Protein AF-A0A1D2QMH0-F1 (afdb_monomer)

Structure (mmCIF, N/CA/C/O backbone):
data_AF-A0A1D2QMH0-F1
#
_entry.id   AF-A0A1D2QMH0-F1
#
loop_
_atom_site.group_PDB
_atom_site.id
_atom_site.type_symbol
_atom_site.label_atom_id
_atom_site.label_alt_id
_atom_site.label_comp_id
_atom_site.label_asym_id
_atom_site.label_entity_id
_atom_site.label_seq_id
_atom_site.pdbx_PDB_ins_code
_atom_site.Cartn_x
_atom_site.Cartn_y
_atom_site.Cartn_z
_atom_site.occupancy
_atom_site.B_iso_or_equiv
_atom_site.auth_seq_id
_atom_site.auth_comp_id
_atom_site.auth_asym_id
_atom_site.auth_atom_id
_atom_site.pdbx_PDB_model_num
ATOM 1 N N . MET A 1 1 ? -3.656 17.330 -4.216 1.00 38.97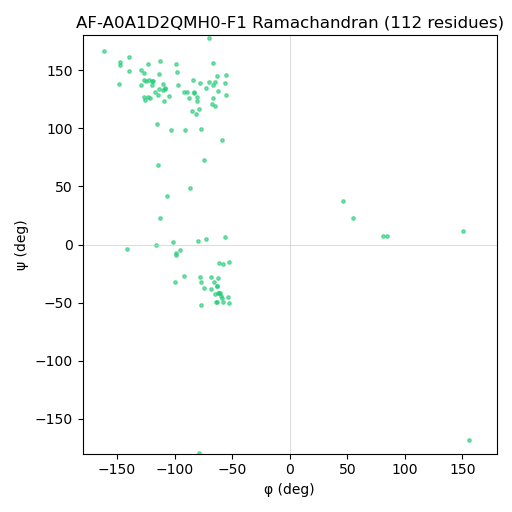 1 MET A N 1
ATOM 2 C CA . MET A 1 1 ? -4.393 16.120 -4.644 1.00 38.97 1 MET A CA 1
ATOM 3 C C . MET A 1 1 ? -3.348 15.057 -4.968 1.00 38.97 1 MET A C 1
ATOM 5 O O . MET A 1 1 ? -2.559 15.290 -5.871 1.00 38.97 1 MET A O 1
ATOM 9 N N . ILE A 1 2 ? -3.227 13.988 -4.173 1.00 46.59 2 ILE A N 1
ATOM 10 C CA . ILE A 1 2 ? -2.249 12.916 -4.440 1.00 46.59 2 ILE A CA 1
ATOM 11 C C . ILE A 1 2 ? -2.958 11.872 -5.308 1.00 46.59 2 ILE A C 1
ATOM 13 O O . ILE A 1 2 ? -3.739 11.069 -4.813 1.00 46.59 2 ILE A O 1
ATOM 17 N N . ASP A 1 3 ? -2.723 11.944 -6.618 1.00 52.75 3 ASP A N 1
ATOM 18 C CA . ASP A 1 3 ? -3.363 11.128 -7.660 1.00 52.75 3 ASP A CA 1
ATOM 19 C C . ASP A 1 3 ? -2.635 9.789 -7.879 1.00 52.75 3 ASP A C 1
ATOM 21 O O . ASP A 1 3 ? -2.264 9.400 -8.985 1.00 52.75 3 ASP A O 1
ATOM 25 N N . ALA A 1 4 ? -2.350 9.076 -6.789 1.00 61.03 4 ALA A N 1
ATOM 26 C CA . ALA A 1 4 ? -1.953 7.683 -6.905 1.00 61.03 4 ALA A CA 1
ATOM 27 C C . ALA A 1 4 ? -3.248 6.869 -6.962 1.00 61.03 4 ALA A C 1
ATOM 29 O O . ALA A 1 4 ? -3.996 6.871 -5.991 1.00 61.03 4 ALA A O 1
ATOM 30 N N . GLY A 1 5 ? -3.550 6.184 -8.070 1.00 68.50 5 GLY A N 1
ATOM 31 C CA . GLY A 1 5 ? -4.868 5.559 -8.302 1.00 68.50 5 GLY A CA 1
ATOM 32 C C . GLY A 1 5 ? -5.403 4.621 -7.196 1.00 68.50 5 GLY A C 1
ATOM 33 O O . GLY A 1 5 ? -6.596 4.332 -7.167 1.00 68.50 5 GLY A O 1
ATOM 34 N N . PHE A 1 6 ? -4.565 4.167 -6.254 1.00 78.44 6 PHE A N 1
ATOM 35 C CA . PHE A 1 6 ? -5.012 3.461 -5.047 1.00 78.44 6 PHE A CA 1
ATOM 36 C C . PHE A 1 6 ? -5.593 4.384 -3.957 1.00 78.44 6 PHE A C 1
ATOM 38 O O . PHE A 1 6 ? -6.503 3.953 -3.256 1.00 78.44 6 PHE A O 1
ATOM 45 N N . ASP A 1 7 ? -5.122 5.628 -3.813 1.00 87.38 7 ASP A N 1
ATOM 46 C CA . ASP A 1 7 ? -5.546 6.565 -2.759 1.00 87.38 7 ASP A CA 1
ATOM 47 C C . ASP A 1 7 ? -7.028 6.908 -2.891 1.00 87.38 7 ASP A C 1
ATOM 49 O O . ASP A 1 7 ? -7.807 6.738 -1.951 1.00 87.38 7 ASP A O 1
ATOM 53 N N . HIS A 1 8 ? -7.439 7.285 -4.103 1.00 86.75 8 HIS A N 1
ATOM 54 C CA . HIS A 1 8 ? -8.838 7.553 -4.407 1.00 86.75 8 HIS A CA 1
ATOM 55 C C . HIS A 1 8 ? -9.720 6.323 -4.143 1.00 86.75 8 HIS A C 1
ATOM 57 O O . HIS A 1 8 ? -10.750 6.430 -3.478 1.00 86.75 8 HIS A O 1
ATOM 63 N N . TYR A 1 9 ? -9.293 5.139 -4.602 1.00 88.50 9 TYR A N 1
ATOM 64 C CA . TYR A 1 9 ? -10.048 3.900 -4.404 1.00 88.50 9 TYR A CA 1
ATOM 65 C C . TYR A 1 9 ? -10.222 3.554 -2.917 1.00 88.50 9 TYR A C 1
ATOM 67 O O . TYR A 1 9 ? -11.313 3.154 -2.505 1.00 88.50 9 TYR A O 1
ATOM 75 N N . ILE A 1 10 ? -9.174 3.731 -2.107 1.00 92.31 10 ILE A N 1
ATOM 76 C CA . ILE A 1 10 ? -9.201 3.470 -0.662 1.00 92.31 10 ILE A CA 1
ATOM 77 C C . ILE A 1 10 ? -10.172 4.407 0.043 1.00 92.31 10 ILE A C 1
ATOM 79 O O . ILE A 1 10 ? -11.026 3.931 0.791 1.00 92.31 10 ILE A O 1
ATOM 83 N N . ARG A 1 11 ? -10.080 5.715 -0.217 1.00 92.50 11 ARG A N 1
ATOM 84 C CA . ARG A 1 11 ? -10.976 6.710 0.390 1.00 92.50 11 ARG A CA 1
ATOM 85 C C . ARG A 1 11 ? -12.431 6.476 -0.016 1.00 92.50 11 ARG A C 1
ATOM 87 O O . ARG A 1 11 ? -13.312 6.477 0.837 1.00 92.50 11 ARG A O 1
ATOM 94 N N . ALA A 1 12 ? -12.681 6.163 -1.289 1.00 93.38 12 ALA A N 1
ATOM 95 C CA . ALA A 1 12 ? -14.022 5.852 -1.784 1.00 93.38 12 ALA A CA 1
ATOM 96 C C . ALA A 1 12 ? -14.641 4.604 -1.122 1.00 93.38 12 ALA A C 1
ATOM 98 O O . ALA A 1 12 ? -15.858 4.523 -0.975 1.00 93.38 12 ALA A O 1
ATOM 99 N N . HIS A 1 13 ? -13.821 3.642 -0.686 1.00 95.44 13 HIS A N 1
ATOM 100 C CA . HIS A 1 13 ? -14.276 2.393 -0.062 1.00 95.44 13 HIS A CA 1
ATOM 101 C C . HIS A 1 13 ? -13.896 2.281 1.420 1.00 95.44 13 HIS A C 1
ATOM 103 O O . HIS A 1 13 ? -13.847 1.176 1.976 1.00 95.44 13 HIS A O 1
ATOM 109 N N . TRP A 1 14 ? -13.652 3.418 2.076 1.00 95.56 14 TRP A N 1
ATOM 110 C CA . TRP A 1 14 ? -13.092 3.480 3.423 1.00 95.56 14 TRP A CA 1
ATOM 111 C C . TRP A 1 14 ? -13.869 2.630 4.432 1.00 95.56 14 TRP A C 1
ATOM 113 O O . TRP A 1 14 ? -13.292 1.783 5.109 1.00 95.56 14 TRP A O 1
ATOM 123 N N . GLN A 1 15 ? -15.196 2.782 4.484 1.00 96.81 15 GLN A N 1
ATOM 124 C CA . GLN A 1 15 ? -16.048 2.059 5.437 1.00 96.81 15 GLN A CA 1
ATOM 125 C C . GLN A 1 15 ? -15.967 0.534 5.268 1.00 96.81 15 GLN A C 1
ATOM 127 O O . GLN A 1 15 ? -15.875 -0.202 6.251 1.00 96.81 15 GLN A O 1
ATOM 132 N N . ALA A 1 16 ? -15.954 0.044 4.025 1.00 97.25 16 ALA A N 1
ATOM 133 C CA . ALA A 1 16 ? -15.842 -1.384 3.740 1.00 97.25 16 ALA A CA 1
ATOM 134 C C . ALA A 1 16 ? -14.488 -1.944 4.204 1.00 97.25 16 ALA A C 1
ATOM 136 O O . ALA A 1 16 ? -14.434 -3.016 4.812 1.00 97.25 16 ALA A O 1
ATOM 137 N N . LEU A 1 17 ? -13.408 -1.199 3.960 1.00 96.81 17 LEU A N 1
ATOM 138 C CA . LEU A 1 17 ? -12.063 -1.566 4.394 1.00 96.81 17 LEU A CA 1
ATOM 139 C C . LEU A 1 17 ? -11.918 -1.508 5.923 1.00 96.81 17 LEU A C 1
ATOM 141 O O . LEU A 1 17 ? -11.304 -2.397 6.516 1.00 96.81 17 LEU A O 1
ATOM 145 N N . MET A 1 18 ? -12.534 -0.517 6.575 1.00 96.06 18 MET A N 1
ATOM 146 C CA . MET A 1 18 ? -12.572 -0.394 8.036 1.00 96.06 18 MET A CA 1
ATOM 147 C C . MET A 1 18 ? -13.308 -1.556 8.702 1.00 96.06 18 MET A C 1
ATOM 149 O O . MET A 1 18 ? -12.843 -2.043 9.735 1.00 96.06 18 MET A O 1
ATOM 153 N N . ALA A 1 19 ? -14.369 -2.059 8.063 1.00 96.75 19 ALA A N 1
ATOM 154 C CA . ALA A 1 19 ? -15.090 -3.271 8.456 1.00 96.75 19 ALA A CA 1
ATOM 155 C C . ALA A 1 19 ? -14.318 -4.579 8.169 1.00 96.75 19 ALA A C 1
ATOM 157 O O . ALA A 1 19 ? -14.859 -5.669 8.340 1.00 96.75 19 ALA A O 1
ATOM 158 N N . GLY A 1 20 ? -13.066 -4.496 7.703 1.00 95.75 20 GLY A N 1
ATOM 159 C CA . GLY A 1 20 ? -12.206 -5.654 7.454 1.00 95.75 20 GLY A CA 1
ATOM 160 C C . GLY A 1 20 ? -12.458 -6.366 6.124 1.00 95.75 20 GLY A C 1
ATOM 161 O O . GLY A 1 20 ? -11.854 -7.414 5.881 1.00 95.75 20 GLY A O 1
ATOM 162 N N . LYS A 1 21 ? -13.303 -5.822 5.234 1.00 97.19 21 LYS A N 1
ATOM 163 C CA . LYS A 1 21 ? -13.531 -6.429 3.915 1.00 97.19 21 LYS A CA 1
ATOM 164 C C . LYS A 1 21 ? -12.257 -6.355 3.071 1.00 97.19 21 LYS A C 1
ATOM 166 O O . LYS A 1 21 ? -11.583 -5.328 3.022 1.00 97.19 21 LYS A O 1
ATOM 171 N N . GLN A 1 22 ? -11.949 -7.446 2.370 1.00 97.06 22 GLN A N 1
ATOM 172 C CA . GLN A 1 22 ? -10.940 -7.445 1.313 1.00 97.06 22 GLN A CA 1
ATOM 173 C C . GLN A 1 22 ? -11.608 -7.040 -0.000 1.00 97.06 22 GLN A C 1
ATOM 175 O O . GLN A 1 22 ? -12.577 -7.672 -0.419 1.00 97.06 22 GLN A O 1
ATOM 180 N N . LEU A 1 23 ? -11.067 -6.022 -0.661 1.00 96.12 23 LEU A N 1
ATOM 181 C CA . LEU A 1 23 ? -11.577 -5.515 -1.933 1.00 96.12 23 LEU A CA 1
ATOM 182 C C . LEU A 1 23 ? -10.582 -5.790 -3.058 1.00 96.12 23 LEU A C 1
ATOM 184 O O . LEU A 1 23 ? -9.391 -5.979 -2.802 1.00 96.12 23 LEU A O 1
ATOM 188 N N . LYS A 1 24 ? -11.071 -5.809 -4.299 1.00 94.75 24 LYS A N 1
ATOM 189 C CA . LYS A 1 24 ? -10.253 -5.976 -5.505 1.00 94.75 24 LYS A CA 1
ATOM 190 C C . LYS A 1 24 ? -10.448 -4.792 -6.439 1.00 94.75 24 LYS A C 1
ATOM 192 O O . LYS A 1 24 ? -11.567 -4.312 -6.591 1.00 94.75 24 LYS A O 1
ATOM 197 N N . TYR A 1 25 ? -9.372 -4.362 -7.084 1.00 91.12 25 TYR A N 1
ATOM 198 C CA . TYR A 1 25 ? -9.397 -3.256 -8.035 1.00 91.12 25 TYR A CA 1
ATOM 199 C C . TYR A 1 25 ? -8.377 -3.466 -9.150 1.00 91.12 25 TYR A C 1
ATOM 201 O O . TYR A 1 25 ? -7.384 -4.175 -8.986 1.00 91.12 25 TYR A O 1
ATOM 209 N N . ALA A 1 26 ? -8.643 -2.868 -10.305 1.00 88.38 26 ALA A N 1
ATOM 210 C CA . ALA A 1 26 ? -7.712 -2.849 -11.420 1.00 88.38 26 ALA A CA 1
ATOM 211 C C . ALA A 1 26 ? -6.696 -1.718 -11.215 1.00 88.38 26 ALA A C 1
ATOM 213 O O . ALA A 1 26 ? -7.080 -0.590 -10.916 1.00 88.38 26 ALA A O 1
ATOM 214 N N . PHE A 1 27 ? -5.407 -2.014 -11.374 1.00 84.25 27 PHE A N 1
ATOM 215 C CA . PHE A 1 27 ? -4.338 -1.027 -11.256 1.00 84.25 27 PHE A CA 1
ATOM 216 C C . PHE A 1 27 ? -3.451 -1.046 -12.497 1.00 84.25 27 PHE A C 1
ATOM 218 O O . PHE A 1 27 ? -2.955 -2.104 -12.898 1.00 84.25 27 PHE A O 1
ATOM 225 N N . ALA A 1 28 ? -3.262 0.124 -13.104 1.00 79.81 28 ALA A N 1
ATOM 226 C CA . ALA A 1 28 ? -2.369 0.299 -14.238 1.00 79.81 28 ALA A CA 1
ATOM 227 C C . ALA A 1 28 ? -0.923 0.416 -13.745 1.00 79.81 28 ALA A C 1
ATOM 229 O O . ALA A 1 28 ? -0.592 1.294 -12.950 1.00 79.81 28 ALA A O 1
ATOM 230 N N . VAL A 1 29 ? -0.049 -0.457 -14.238 1.00 73.06 29 VAL A N 1
ATOM 231 C CA . VAL A 1 29 ? 1.389 -0.387 -13.971 1.00 73.06 29 VAL A CA 1
ATOM 232 C C . VAL A 1 29 ? 2.065 0.186 -15.203 1.00 73.06 29 VAL A C 1
ATOM 234 O O . VAL A 1 29 ? 2.318 -0.528 -16.175 1.00 73.06 29 VAL A O 1
ATOM 237 N N . ALA A 1 30 ? 2.338 1.492 -15.150 1.00 69.00 30 ALA A N 1
ATOM 238 C CA . ALA A 1 30 ? 2.870 2.263 -16.272 1.00 69.00 30 ALA A CA 1
ATOM 239 C C . ALA A 1 30 ? 4.150 1.642 -16.852 1.00 69.00 30 ALA A C 1
ATOM 241 O O . ALA A 1 30 ? 4.238 1.433 -18.058 1.00 69.00 30 ALA A O 1
ATOM 242 N N . SER A 1 31 ? 5.085 1.224 -15.991 1.00 65.62 31 SER A N 1
ATOM 243 C CA . SER A 1 31 ? 6.351 0.592 -16.396 1.00 65.62 31 SER A CA 1
ATOM 244 C C . SER A 1 31 ? 6.188 -0.725 -17.162 1.00 65.62 31 SER A C 1
ATOM 246 O O . SER A 1 31 ? 7.137 -1.197 -17.780 1.00 65.62 31 SER A O 1
ATOM 248 N N . ARG A 1 32 ? 5.000 -1.342 -17.124 1.00 67.62 32 ARG A N 1
ATOM 249 C CA . ARG A 1 32 ? 4.706 -2.621 -17.785 1.00 67.62 32 ARG A CA 1
ATOM 250 C C . ARG A 1 32 ? 3.649 -2.505 -18.880 1.00 67.62 32 ARG A C 1
ATOM 252 O O . ARG A 1 32 ? 3.318 -3.539 -19.456 1.00 67.62 32 ARG A O 1
ATOM 259 N N . LEU A 1 33 ? 3.106 -1.306 -19.132 1.00 72.62 33 LEU A N 1
ATOM 260 C CA . LEU A 1 33 ? 1.996 -1.055 -20.068 1.00 72.62 33 LEU A CA 1
ATOM 261 C C . LEU A 1 33 ? 0.840 -2.063 -19.903 1.00 72.62 33 LEU A C 1
ATOM 263 O O . LEU A 1 33 ? 0.254 -2.537 -20.875 1.00 72.62 33 LEU A O 1
ATOM 267 N N . LYS A 1 34 ? 0.548 -2.450 -18.655 1.00 79.19 34 LYS A N 1
ATOM 268 C CA . LYS A 1 34 ? -0.436 -3.488 -18.323 1.00 79.19 34 LYS A CA 1
ATOM 269 C C . LYS A 1 34 ? -1.258 -3.103 -17.105 1.00 79.19 34 LYS A C 1
ATOM 271 O O . LYS A 1 34 ? -0.759 -2.476 -16.171 1.00 79.19 34 LYS A O 1
ATOM 276 N N . THR A 1 35 ? -2.496 -3.575 -17.098 1.00 83.88 35 THR A N 1
ATOM 277 C CA . THR A 1 35 ? -3.384 -3.523 -15.937 1.00 83.88 35 THR A CA 1
ATOM 278 C C . THR A 1 35 ? -3.333 -4.855 -15.202 1.00 83.88 35 THR A C 1
ATOM 280 O O . THR A 1 35 ? -3.341 -5.915 -15.829 1.00 83.88 35 THR A O 1
ATOM 283 N N . MET A 1 36 ? -3.285 -4.814 -13.874 1.00 85.62 36 MET A N 1
ATOM 284 C CA . MET A 1 36 ? -3.327 -6.002 -13.024 1.00 85.62 36 MET A CA 1
ATOM 285 C C . MET A 1 36 ? -4.423 -5.893 -11.971 1.00 85.62 36 MET A C 1
ATOM 287 O O . MET A 1 36 ? -4.724 -4.807 -11.477 1.00 85.62 36 MET A O 1
ATOM 291 N N . THR A 1 37 ? -5.014 -7.032 -11.612 1.00 91.75 37 THR A N 1
ATOM 292 C CA . THR A 1 37 ? -5.958 -7.104 -10.496 1.00 91.75 37 THR A CA 1
ATOM 293 C C . THR A 1 37 ? -5.192 -7.124 -9.182 1.00 91.75 37 THR A C 1
ATOM 295 O O . THR A 1 37 ? -4.446 -8.061 -8.877 1.00 91.75 37 THR A O 1
ATOM 298 N N . MET A 1 38 ? -5.412 -6.081 -8.399 1.00 92.00 38 MET A N 1
ATOM 299 C CA . MET A 1 38 ? -4.901 -5.914 -7.052 1.00 92.00 38 MET A CA 1
ATOM 300 C C . MET A 1 38 ? -5.982 -6.285 -6.045 1.00 92.00 38 MET A C 1
ATOM 302 O O . MET A 1 38 ? -7.179 -6.198 -6.327 1.00 92.00 38 MET A O 1
ATOM 306 N N . ARG A 1 39 ? -5.553 -6.664 -4.847 1.00 94.81 39 ARG A N 1
ATOM 307 C CA . ARG A 1 39 ? -6.410 -6.814 -3.676 1.00 94.81 39 ARG A CA 1
ATOM 308 C C . ARG A 1 39 ? -5.875 -5.966 -2.541 1.00 94.81 39 ARG A C 1
ATOM 310 O O . ARG A 1 39 ? -4.668 -5.946 -2.303 1.00 94.81 39 ARG A O 1
ATOM 317 N N . ILE A 1 40 ? -6.779 -5.341 -1.806 1.00 96.00 40 ILE A N 1
ATOM 318 C CA . ILE A 1 40 ? -6.466 -4.528 -0.638 1.00 96.00 40 ILE A CA 1
ATOM 319 C C . ILE A 1 40 ? -7.272 -4.993 0.566 1.00 96.00 40 ILE A C 1
ATOM 321 O O . ILE A 1 40 ? -8.434 -5.384 0.447 1.00 96.00 40 ILE A O 1
ATOM 325 N N . LYS A 1 41 ? -6.634 -4.977 1.734 1.00 96.56 41 LYS A N 1
ATOM 326 C CA . LYS A 1 41 ? -7.283 -5.241 3.017 1.00 96.56 41 LYS A CA 1
ATOM 327 C C . LYS A 1 41 ? -6.631 -4.437 4.132 1.00 96.56 41 LYS A C 1
ATOM 329 O O . LYS A 1 41 ? -5.451 -4.090 4.038 1.00 96.56 41 LYS A O 1
ATOM 334 N N . ARG A 1 42 ? -7.387 -4.211 5.205 1.00 95.88 42 ARG A N 1
ATOM 335 C CA . ARG A 1 42 ? -6.854 -3.698 6.470 1.00 95.88 42 ARG A CA 1
ATOM 336 C C . ARG A 1 42 ? -5.865 -4.698 7.072 1.00 95.88 42 ARG A C 1
ATOM 338 O O . ARG A 1 42 ? -6.033 -5.915 6.936 1.00 95.88 42 ARG A O 1
ATOM 345 N N . GLN A 1 43 ? -4.828 -4.180 7.713 1.00 94.12 43 GLN A N 1
ATOM 346 C CA . GLN A 1 43 ? -3.852 -4.961 8.466 1.00 94.12 43 GLN A CA 1
ATOM 347 C C . GLN A 1 43 ? -3.466 -4.240 9.764 1.00 94.12 43 GLN A C 1
ATOM 349 O O . GLN A 1 43 ? -3.679 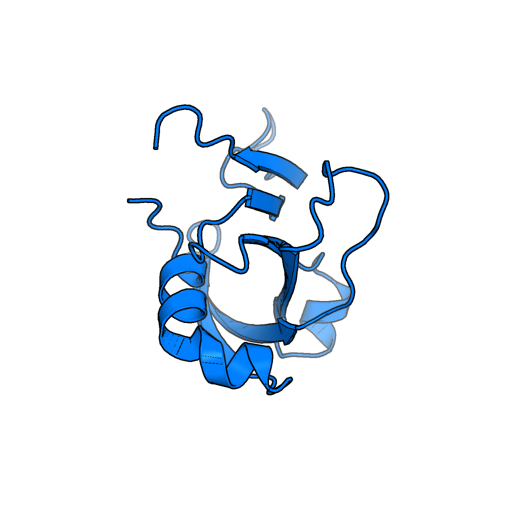-3.029 9.864 1.00 94.12 43 GLN A O 1
ATOM 354 N N . PRO A 1 44 ? -2.895 -4.951 10.751 1.00 91.69 44 PRO A N 1
ATOM 355 C CA . PRO A 1 44 ? -2.267 -4.306 11.897 1.00 91.69 44 PRO A CA 1
ATOM 356 C C . PRO A 1 44 ? -1.179 -3.324 11.447 1.00 91.69 44 PRO A C 1
ATOM 358 O O . PRO A 1 44 ? -0.413 -3.621 10.528 1.00 91.69 44 PRO A O 1
ATOM 361 N N . CYS A 1 45 ? -1.113 -2.161 12.091 1.00 89.00 45 CYS A N 1
ATOM 362 C CA . CYS A 1 45 ? -0.017 -1.224 11.884 1.00 89.00 45 CYS A CA 1
ATOM 363 C C . CYS A 1 45 ? 1.262 -1.758 12.536 1.00 89.00 45 CYS A C 1
ATOM 365 O O . CYS A 1 45 ? 1.233 -2.230 13.670 1.00 89.00 45 CYS A O 1
ATOM 367 N N . GLN A 1 46 ? 2.386 -1.690 11.823 1.00 79.31 46 GLN A N 1
ATOM 368 C CA . GLN A 1 46 ? 3.693 -2.060 12.370 1.00 79.31 46 GLN A CA 1
ATOM 369 C C . GLN A 1 46 ? 4.234 -0.889 13.204 1.00 79.31 46 GLN A C 1
ATOM 371 O O . GLN A 1 46 ? 4.263 0.245 12.723 1.00 79.31 46 GLN A O 1
ATOM 376 N N . SER A 1 47 ? 4.619 -1.147 14.461 1.00 60.09 47 SER A N 1
ATOM 377 C CA . SER A 1 47 ? 4.749 -0.101 15.488 1.00 60.09 47 SER A CA 1
ATOM 378 C C . SER A 1 47 ? 6.029 0.745 15.451 1.00 60.09 47 SER A C 1
ATOM 380 O O . SER A 1 47 ? 6.248 1.559 16.341 1.00 60.09 47 SER A O 1
ATOM 382 N N . THR A 1 48 ? 6.916 0.553 14.477 1.00 54.50 48 THR A N 1
ATOM 383 C CA . THR A 1 48 ? 8.322 0.964 14.631 1.00 54.50 48 THR A CA 1
ATOM 384 C C . THR A 1 48 ? 8.706 2.297 13.996 1.00 54.50 48 THR A C 1
ATOM 386 O O . THR A 1 48 ? 9.842 2.720 14.177 1.00 54.50 48 THR A O 1
ATOM 389 N N . LEU A 1 49 ? 7.836 2.951 13.218 1.00 51.84 49 LEU A N 1
ATOM 390 C CA . LEU A 1 49 ? 8.300 4.009 12.302 1.00 51.84 49 LEU A CA 1
ATOM 391 C C . LEU A 1 49 ? 7.398 5.236 12.156 1.00 51.84 49 LEU A C 1
ATOM 393 O O . LEU A 1 49 ? 7.791 6.180 11.477 1.00 51.84 49 LEU A O 1
ATOM 397 N N . LEU A 1 50 ? 6.226 5.258 12.778 1.00 53.97 50 LEU A N 1
ATOM 398 C CA . LEU A 1 50 ? 5.343 6.421 12.780 1.00 53.97 50 LEU A CA 1
ATOM 399 C C . LEU A 1 50 ? 5.156 6.841 14.232 1.00 53.97 50 LEU A C 1
ATOM 401 O O . LEU A 1 50 ? 5.046 5.970 15.095 1.00 53.97 50 LEU A O 1
ATOM 405 N N . SER A 1 51 ? 5.123 8.146 14.501 1.00 52.50 51 SER A N 1
ATOM 406 C CA . SER A 1 51 ? 4.509 8.660 15.723 1.00 52.50 51 SER A CA 1
ATOM 407 C C . SER A 1 51 ? 3.062 8.182 15.689 1.00 52.50 51 SER A C 1
ATOM 409 O O . SER A 1 51 ? 2.215 8.782 15.031 1.00 52.50 51 SER A O 1
ATOM 411 N N . LEU A 1 52 ? 2.823 6.999 16.254 1.00 53.03 52 LEU A N 1
ATOM 412 C CA . LEU A 1 52 ? 1.520 6.361 16.337 1.00 53.03 52 LEU A CA 1
ATOM 413 C C . LEU A 1 52 ? 0.745 7.114 17.400 1.00 53.03 52 LEU A C 1
ATOM 415 O O . LEU A 1 52 ? 0.522 6.644 18.507 1.00 53.03 52 LEU A O 1
ATOM 419 N N . ASN A 1 53 ? 0.343 8.321 17.038 1.00 54.00 53 ASN A N 1
ATOM 420 C CA . ASN A 1 53 ? -0.875 8.886 17.554 1.00 54.00 53 ASN A CA 1
ATOM 421 C C . ASN A 1 53 ? -1.939 7.829 17.194 1.00 54.00 53 ASN A C 1
ATOM 423 O O . ASN A 1 53 ? -1.964 7.373 16.044 1.00 54.00 53 ASN A O 1
ATOM 427 N N . ASP A 1 54 ? -2.754 7.398 18.160 1.00 57.34 54 ASP A N 1
ATOM 428 C CA . ASP A 1 54 ? -3.679 6.242 18.099 1.00 57.34 54 ASP A CA 1
ATOM 429 C C . ASP A 1 54 ? -4.711 6.256 16.944 1.00 57.34 54 ASP A C 1
ATOM 431 O O . ASP A 1 54 ? -5.575 5.390 16.824 1.00 57.34 54 ASP A O 1
ATOM 435 N N . GLU A 1 55 ? -4.613 7.213 16.030 1.00 80.25 55 GLU A N 1
ATOM 436 C CA . GLU A 1 55 ? -5.491 7.430 14.893 1.00 80.25 55 GLU A CA 1
ATOM 437 C C . GLU A 1 55 ? -4.834 7.034 13.561 1.00 80.25 55 GLU A C 1
ATOM 439 O O . GLU A 1 55 ? -4.986 7.737 12.564 1.00 80.25 55 GLU A O 1
ATOM 444 N N . THR A 1 56 ? -4.109 5.912 13.503 1.00 89.38 56 THR A N 1
ATOM 445 C CA . THR A 1 56 ? -3.558 5.387 12.237 1.00 89.38 56 THR A CA 1
ATOM 446 C C . THR A 1 56 ? -4.290 4.126 11.775 1.00 89.38 56 THR A C 1
ATOM 448 O O . THR A 1 56 ? -4.496 3.182 12.538 1.00 89.38 56 THR A O 1
ATOM 451 N N . VAL A 1 57 ? -4.637 4.071 10.487 1.00 93.44 57 VAL A N 1
ATOM 452 C CA . VAL A 1 57 ? -5.181 2.880 9.823 1.00 93.44 57 VAL A CA 1
ATOM 453 C C . VAL A 1 57 ? -4.200 2.380 8.780 1.00 93.44 57 VAL A C 1
ATOM 455 O O . VAL A 1 57 ? -3.774 3.137 7.912 1.00 93.44 57 VAL A O 1
ATOM 458 N N . CYS A 1 58 ? -3.882 1.088 8.831 1.00 94.56 58 CYS A N 1
ATOM 459 C CA . CYS A 1 58 ? -2.950 0.476 7.896 1.00 94.56 58 CYS A CA 1
ATOM 460 C C . CYS A 1 58 ? -3.643 -0.480 6.926 1.00 94.56 58 CYS A C 1
ATOM 462 O O . CYS A 1 58 ? -4.481 -1.309 7.301 1.00 94.56 58 CYS A O 1
ATOM 464 N N . PHE A 1 59 ? -3.234 -0.398 5.665 1.00 95.62 59 PHE A N 1
ATOM 465 C CA . PHE A 1 59 ? -3.677 -1.269 4.588 1.00 95.62 59 PHE A CA 1
ATOM 466 C C . PHE A 1 59 ? -2.489 -1.959 3.931 1.00 95.62 59 PHE A C 1
ATOM 468 O O . PHE A 1 59 ? -1.360 -1.465 3.939 1.00 95.62 59 PHE A O 1
ATOM 475 N N . LYS A 1 60 ? -2.772 -3.114 3.332 1.00 95.00 60 LYS A N 1
ATOM 476 C CA . LYS A 1 60 ? -1.855 -3.803 2.430 1.00 95.00 60 LYS A CA 1
ATOM 477 C C . LYS A 1 60 ? -2.523 -4.009 1.092 1.00 95.00 60 LYS A C 1
ATOM 479 O O . LYS A 1 60 ? -3.593 -4.623 1.054 1.00 95.00 60 LYS A O 1
ATOM 484 N N . THR A 1 61 ? -1.868 -3.581 0.021 1.00 93.56 61 THR A N 1
ATOM 485 C CA . THR A 1 61 ? -2.283 -3.892 -1.346 1.00 93.56 61 THR A CA 1
ATOM 486 C C . THR A 1 61 ? -1.219 -4.685 -2.091 1.00 93.56 61 THR A C 1
ATOM 488 O O . THR A 1 61 ? -0.021 -4.512 -1.888 1.00 93.56 61 THR A O 1
ATOM 491 N N . GLN A 1 62 ? -1.657 -5.649 -2.891 1.00 93.00 62 GLN A N 1
ATOM 492 C CA . GLN A 1 62 ? -0.792 -6.613 -3.573 1.00 93.00 62 GLN A CA 1
ATOM 493 C C . GLN A 1 62 ? -1.550 -7.265 -4.737 1.00 93.00 62 GLN A C 1
ATOM 495 O O . GLN A 1 62 ? -2.783 -7.194 -4.762 1.00 93.00 62 GLN A O 1
ATOM 500 N N . PRO A 1 63 ? -0.865 -7.968 -5.652 1.00 92.62 63 PRO A N 1
ATOM 501 C CA . PRO A 1 63 ? -1.535 -8.760 -6.677 1.00 92.62 63 PRO A CA 1
ATOM 502 C C . PRO A 1 63 ? -2.526 -9.778 -6.088 1.00 92.62 63 PRO A C 1
ATOM 504 O O . PRO A 1 63 ? -2.304 -10.351 -5.014 1.00 92.62 63 PRO A O 1
ATOM 507 N N . ASP A 1 64 ? -3.625 -10.034 -6.794 1.00 93.81 64 ASP A N 1
ATOM 508 C CA . ASP A 1 64 ? -4.613 -11.036 -6.373 1.00 93.81 64 ASP A CA 1
ATOM 509 C C . ASP A 1 64 ? -4.114 -12.480 -6.603 1.00 93.81 64 ASP A C 1
ATOM 511 O O . ASP A 1 64 ? -4.301 -13.360 -5.760 1.00 93.81 64 ASP A O 1
ATOM 515 N N . GLY A 1 65 ? -3.396 -12.715 -7.708 1.00 92.31 65 GLY A N 1
ATOM 516 C CA . GLY A 1 65 ? -2.894 -14.037 -8.104 1.00 92.31 65 GLY A CA 1
ATOM 517 C C . GLY A 1 65 ? -1.767 -14.576 -7.212 1.00 92.31 65 GLY A C 1
ATOM 518 O O . GLY A 1 65 ? -0.866 -13.842 -6.820 1.00 92.31 65 GLY A O 1
ATOM 519 N N . LEU A 1 66 ? -1.780 -15.877 -6.887 1.00 90.62 66 LEU A N 1
ATOM 520 C CA . LEU A 1 66 ? -0.784 -16.512 -6.001 1.00 90.62 66 LEU A CA 1
ATOM 521 C C . LEU A 1 66 ? 0.661 -16.376 -6.494 1.00 90.62 66 LEU A C 1
ATOM 523 O O . LEU A 1 66 ? 1.509 -15.936 -5.728 1.00 90.62 66 LEU A O 1
ATOM 527 N N . LEU A 1 67 ? 0.923 -16.692 -7.762 1.00 90.88 67 LEU A N 1
ATOM 528 C CA . LEU A 1 67 ? 2.273 -16.622 -8.331 1.00 90.88 67 LEU A CA 1
ATOM 529 C C . LEU A 1 67 ? 2.847 -15.201 -8.258 1.00 90.88 67 LEU A C 1
ATOM 531 O O . LEU A 1 67 ? 3.973 -15.003 -7.818 1.00 90.88 67 LEU A O 1
ATOM 535 N N . LEU A 1 68 ? 2.042 -14.194 -8.604 1.00 85.19 68 LEU A N 1
ATOM 536 C CA . LEU A 1 68 ? 2.460 -12.792 -8.540 1.00 85.19 68 LEU A CA 1
ATOM 537 C C . LEU A 1 68 ? 2.726 -12.325 -7.103 1.00 85.19 68 LEU A C 1
ATOM 539 O O . LEU A 1 68 ? 3.614 -11.508 -6.892 1.00 85.19 68 LEU A O 1
ATOM 543 N N . ARG A 1 69 ? 1.998 -12.857 -6.113 1.00 88.38 69 ARG A N 1
ATOM 544 C CA . ARG A 1 69 ? 2.222 -12.553 -4.688 1.00 88.38 69 ARG A CA 1
ATOM 545 C C . ARG A 1 69 ? 3.535 -13.102 -4.143 1.00 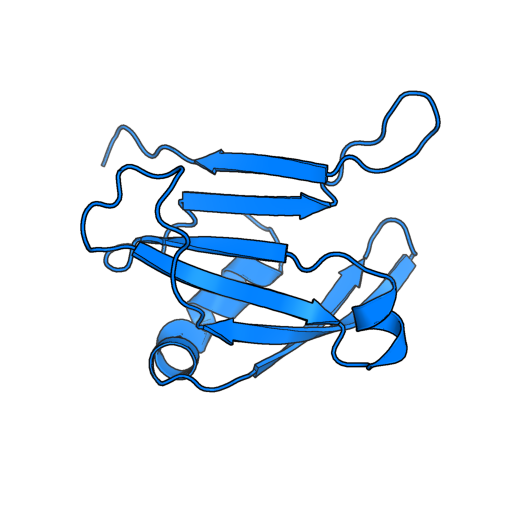88.38 69 ARG A C 1
ATOM 547 O O . ARG A 1 69 ? 4.049 -12.543 -3.186 1.00 88.38 69 ARG A O 1
ATOM 554 N N . LEU A 1 70 ? 4.042 -14.195 -4.712 1.00 87.06 70 LEU A N 1
ATOM 555 C CA . LEU A 1 70 ? 5.346 -14.747 -4.339 1.00 87.06 70 LEU A CA 1
ATOM 556 C C . LEU A 1 70 ? 6.497 -13.951 -4.964 1.00 87.06 70 LEU A C 1
ATOM 558 O O . LEU A 1 70 ? 7.584 -13.908 -4.402 1.00 87.06 70 LEU A O 1
ATOM 562 N N . LEU A 1 71 ? 6.254 -13.327 -6.120 1.00 85.31 71 LEU A N 1
ATOM 563 C CA . LEU A 1 71 ? 7.272 -12.608 -6.886 1.00 85.31 71 LEU A CA 1
ATOM 564 C C . LEU A 1 71 ? 7.367 -11.118 -6.542 1.00 85.31 71 LEU A C 1
ATOM 566 O O . LEU A 1 71 ? 8.412 -10.514 -6.763 1.00 85.31 71 LEU A O 1
ATOM 570 N N . LEU A 1 72 ? 6.277 -10.506 -6.073 1.00 84.00 72 LEU A N 1
ATOM 571 C CA 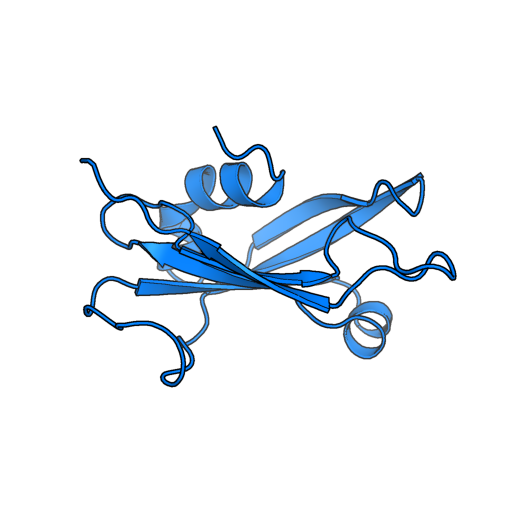. LEU A 1 72 ? 6.186 -9.061 -5.879 1.00 84.00 72 LEU A CA 1
ATOM 572 C C . LEU A 1 72 ? 5.987 -8.706 -4.408 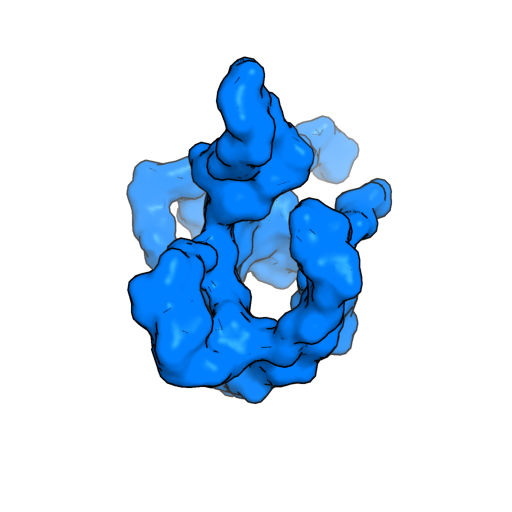1.00 84.00 72 LEU A C 1
ATOM 574 O O . LEU A 1 72 ? 5.073 -9.207 -3.750 1.00 84.00 72 LEU A O 1
ATOM 578 N N . THR A 1 73 ? 6.798 -7.766 -3.928 1.00 87.00 73 THR A N 1
ATOM 579 C CA . THR A 1 73 ? 6.634 -7.151 -2.611 1.00 87.00 73 THR A CA 1
ATOM 580 C C . THR A 1 73 ? 5.297 -6.402 -2.552 1.00 87.00 73 THR A C 1
ATOM 582 O O . THR A 1 73 ? 4.971 -5.656 -3.482 1.00 87.00 73 THR A O 1
ATOM 585 N N . PRO A 1 74 ? 4.488 -6.590 -1.495 1.00 91.25 74 PRO A N 1
ATOM 586 C CA . PRO A 1 74 ? 3.255 -5.835 -1.323 1.00 91.25 74 PRO A CA 1
ATOM 587 C C . PRO A 1 74 ? 3.546 -4.350 -1.080 1.00 91.25 74 PRO A C 1
ATOM 589 O O . PRO A 1 74 ? 4.597 -3.988 -0.560 1.00 91.25 74 PRO A O 1
ATOM 592 N N . ILE A 1 75 ? 2.570 -3.506 -1.397 1.00 91.88 75 ILE A N 1
ATOM 593 C CA . ILE A 1 75 ? 2.564 -2.105 -0.987 1.00 91.88 75 ILE A CA 1
ATOM 594 C C . ILE A 1 75 ? 1.876 -2.016 0.377 1.00 91.88 75 ILE A C 1
ATOM 596 O O . ILE A 1 75 ? 0.771 -2.542 0.569 1.00 91.88 75 ILE A O 1
ATOM 600 N N . GLU A 1 76 ? 2.512 -1.324 1.312 1.00 93.88 76 GLU A N 1
ATOM 601 C CA . GLU A 1 76 ? 1.955 -1.006 2.622 1.00 93.88 76 GLU A CA 1
ATOM 602 C C . GLU A 1 76 ? 1.613 0.479 2.690 1.00 93.88 76 GLU A C 1
ATOM 604 O O . GLU A 1 76 ? 2.391 1.335 2.265 1.00 93.88 76 GLU A O 1
ATOM 609 N N . LEU A 1 77 ? 0.427 0.777 3.214 1.00 93.38 77 LEU A N 1
ATOM 610 C CA . LEU A 1 77 ? -0.098 2.133 3.295 1.00 93.38 77 LEU A CA 1
ATOM 611 C C . LEU A 1 77 ? -0.559 2.414 4.719 1.00 93.38 77 LEU A C 1
ATOM 613 O O . LEU A 1 77 ? -1.241 1.576 5.313 1.00 93.38 77 LEU A O 1
ATOM 617 N N . SER A 1 78 ? -0.252 3.604 5.222 1.00 92.75 78 SER A N 1
ATOM 618 C CA . SER A 1 78 ? -0.790 4.114 6.485 1.00 92.75 78 SER A CA 1
ATOM 619 C C . SER A 1 78 ? -1.562 5.396 6.235 1.00 92.75 78 SER A C 1
ATOM 621 O O . SER A 1 78 ? -1.099 6.260 5.494 1.00 92.75 78 SER A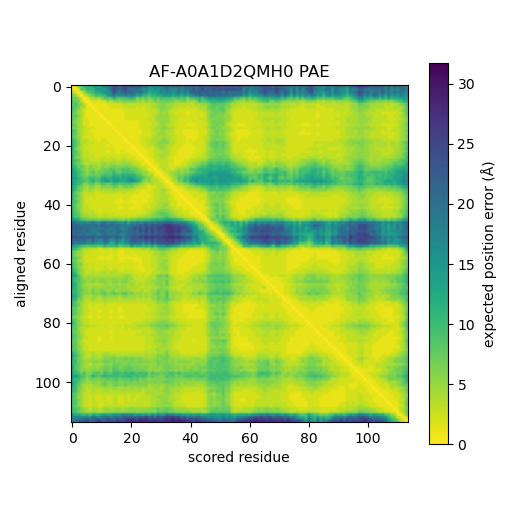 O 1
ATOM 623 N N . TYR A 1 79 ? -2.711 5.528 6.879 1.00 93.00 79 TYR A N 1
ATOM 624 C CA . TYR A 1 79 ? -3.627 6.650 6.741 1.00 93.00 79 TYR A CA 1
ATOM 625 C C . TYR A 1 79 ? -4.005 7.222 8.102 1.00 93.00 79 TYR A C 1
ATOM 627 O O . TYR A 1 79 ? -4.119 6.476 9.074 1.00 93.00 79 TYR A O 1
ATOM 635 N N . SER A 1 80 ? -4.286 8.521 8.144 1.00 91.19 80 SER A N 1
ATOM 636 C CA . SER A 1 80 ? -4.972 9.147 9.273 1.00 91.19 80 SER A CA 1
ATOM 637 C C . SER A 1 80 ? -6.401 8.615 9.350 1.00 91.19 80 SER A C 1
ATOM 639 O O . SER A 1 80 ? -7.147 8.678 8.372 1.00 91.19 80 SER A O 1
ATOM 641 N N . HIS A 1 81 ? -6.802 8.098 10.508 1.00 91.19 81 HIS A N 1
ATOM 642 C CA . HIS A 1 81 ? -8.168 7.638 10.746 1.00 91.19 81 HIS A CA 1
ATOM 643 C C . HIS A 1 81 ? -9.174 8.792 10.642 1.00 91.19 81 HIS A C 1
ATOM 645 O O . HIS A 1 81 ? -10.282 8.604 10.144 1.00 91.19 81 HIS A O 1
ATOM 651 N N . ARG A 1 82 ? -8.768 9.988 11.081 1.00 89.50 82 ARG A N 1
ATOM 652 C CA . ARG A 1 82 ? -9.608 11.187 11.142 1.00 89.50 82 ARG A CA 1
ATOM 653 C C . ARG A 1 82 ? -9.801 11.844 9.783 1.00 89.50 82 ARG A C 1
ATOM 655 O O . ARG A 1 82 ? -10.930 12.109 9.388 1.00 89.50 82 ARG A O 1
ATOM 662 N N . THR A 1 83 ? -8.706 12.113 9.077 1.00 90.94 83 THR A N 1
ATOM 663 C CA . THR A 1 83 ? -8.727 12.900 7.831 1.00 90.94 83 THR A CA 1
ATOM 664 C C . THR A 1 83 ? -8.698 12.032 6.576 1.00 90.94 83 THR A C 1
ATOM 666 O O . THR A 1 83 ? -8.864 12.542 5.469 1.00 90.94 83 THR A O 1
ATOM 669 N N . GLN A 1 84 ? -8.466 10.721 6.722 1.00 92.94 84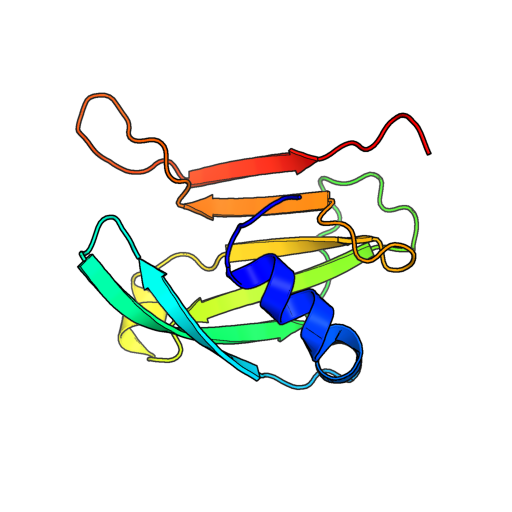 GLN A N 1
ATOM 670 C CA . GLN A 1 84 ? -8.248 9.786 5.612 1.00 92.94 84 GLN A CA 1
ATOM 671 C C . GLN A 1 84 ? -7.104 10.219 4.681 1.00 92.94 84 GLN A C 1
ATOM 673 O O . GLN A 1 84 ? -7.057 9.818 3.521 1.00 92.94 84 GLN A O 1
ATOM 678 N N . GLN A 1 85 ? -6.174 11.046 5.168 1.00 91.12 85 GLN A N 1
ATOM 679 C CA . GLN A 1 85 ? -4.967 11.425 4.437 1.00 91.12 85 GLN A CA 1
ATOM 680 C C . GLN A 1 85 ? -3.931 10.300 4.503 1.00 91.12 85 GLN A C 1
ATOM 682 O O . GLN A 1 85 ? -3.746 9.678 5.550 1.00 91.12 85 GLN A O 1
ATOM 687 N N . LEU A 1 86 ? -3.250 10.047 3.383 1.00 92.06 86 LEU A N 1
ATOM 688 C CA . LEU A 1 86 ? -2.131 9.111 3.306 1.00 92.06 86 LEU A CA 1
ATOM 689 C C . LEU A 1 86 ? -0.950 9.666 4.109 1.00 92.06 86 LEU A C 1
ATOM 691 O O . LEU A 1 86 ? -0.457 10.740 3.785 1.00 92.06 86 LEU A O 1
ATOM 695 N N . LEU A 1 87 ? -0.490 8.925 5.115 1.00 90.88 87 LEU A N 1
ATOM 696 C CA . LEU A 1 87 ? 0.638 9.277 5.987 1.00 90.88 87 LEU A CA 1
ATOM 697 C C . LEU A 1 87 ? 1.934 8.566 5.581 1.00 90.88 87 LEU A C 1
ATOM 699 O O . LEU A 1 87 ? 3.024 9.111 5.744 1.00 90.88 87 LEU A O 1
ATOM 703 N N . ARG A 1 88 ? 1.837 7.339 5.051 1.00 91.06 88 ARG A N 1
ATOM 704 C CA . ARG A 1 88 ? 3.003 6.555 4.622 1.00 91.06 88 ARG A CA 1
ATOM 705 C C . ARG A 1 88 ? 2.683 5.661 3.437 1.00 91.06 88 ARG A C 1
ATOM 707 O O . ARG A 1 88 ? 1.654 4.989 3.437 1.00 91.06 88 ARG A O 1
ATOM 714 N N . PHE A 1 89 ? 3.611 5.599 2.491 1.00 92.31 89 PHE A N 1
ATOM 715 C CA . PHE A 1 89 ? 3.648 4.637 1.395 1.00 92.31 89 PHE A CA 1
ATOM 716 C C . PHE A 1 89 ? 4.957 3.846 1.463 1.00 92.31 89 PHE A C 1
ATOM 718 O O . PHE A 1 89 ? 6.031 4.443 1.462 1.00 92.31 89 PHE A O 1
ATOM 725 N N . ARG A 1 90 ? 4.886 2.513 1.477 1.00 92.31 90 ARG A N 1
ATOM 726 C CA . ARG A 1 90 ? 6.052 1.627 1.368 1.00 92.31 90 ARG A CA 1
ATOM 727 C C . ARG A 1 90 ? 5.846 0.642 0.223 1.00 92.31 90 ARG A C 1
ATOM 729 O O . ARG A 1 90 ? 4.852 -0.082 0.218 1.00 92.31 90 ARG A O 1
ATOM 736 N N . GLY A 1 91 ? 6.777 0.596 -0.722 1.00 90.62 91 GLY A N 1
ATOM 737 C CA . GLY A 1 91 ? 6.740 -0.324 -1.858 1.00 90.62 91 GLY A CA 1
ATOM 738 C C . GLY A 1 91 ? 7.535 0.194 -3.055 1.00 90.62 91 GLY A C 1
ATOM 739 O O . GLY A 1 91 ? 8.270 1.172 -2.949 1.00 90.62 91 GLY A O 1
ATOM 740 N N . LEU A 1 92 ? 7.366 -0.441 -4.219 1.00 87.94 92 LEU A N 1
ATOM 741 C CA . LEU A 1 92 ? 8.032 -0.006 -5.452 1.00 87.94 92 LEU A CA 1
ATOM 742 C C . LEU A 1 92 ? 7.540 1.382 -5.888 1.00 87.94 92 LEU A C 1
ATOM 744 O O . LEU A 1 92 ? 6.357 1.569 -6.183 1.00 87.94 92 LEU A O 1
ATOM 748 N N . GLY A 1 93 ? 8.465 2.335 -5.940 1.00 85.44 93 GLY A N 1
ATOM 749 C CA . GLY A 1 93 ? 8.242 3.688 -6.429 1.00 85.44 93 GLY A CA 1
ATOM 750 C C . GLY A 1 93 ? 8.242 3.773 -7.955 1.00 85.44 93 GLY A C 1
ATOM 751 O O . GLY A 1 93 ? 8.411 2.788 -8.674 1.00 85.44 93 GLY A O 1
ATOM 752 N N . ASN A 1 94 ? 8.060 4.990 -8.459 1.00 78.44 94 ASN A N 1
ATOM 753 C CA . ASN A 1 94 ? 8.093 5.315 -9.887 1.00 78.44 94 ASN A CA 1
ATOM 754 C C . ASN A 1 94 ? 9.464 5.827 -10.369 1.00 78.44 94 ASN A C 1
ATOM 756 O O . ASN A 1 94 ? 9.634 6.048 -11.565 1.00 78.44 94 ASN A O 1
ATOM 760 N N . ILE A 1 95 ? 10.427 6.017 -9.463 1.00 84.25 95 ILE A N 1
ATOM 761 C CA . ILE A 1 95 ? 11.790 6.452 -9.786 1.00 84.25 95 ILE A CA 1
ATOM 762 C C . ILE A 1 95 ? 12.671 5.221 -10.002 1.00 84.25 95 ILE A C 1
ATOM 764 O O . ILE A 1 95 ? 12.668 4.296 -9.186 1.00 84.25 95 ILE A O 1
ATOM 768 N N . ALA A 1 96 ? 13.419 5.233 -11.105 1.00 86.75 96 ALA A N 1
ATOM 769 C CA . ALA A 1 96 ? 14.389 4.204 -11.444 1.00 86.75 96 ALA A CA 1
ATOM 770 C C . ALA A 1 96 ? 15.819 4.616 -11.058 1.00 86.75 96 ALA A C 1
ATOM 772 O O . ALA A 1 96 ? 16.168 5.797 -11.095 1.00 86.75 96 ALA A O 1
ATOM 773 N N . ASP A 1 97 ? 16.647 3.633 -10.711 1.00 88.19 97 ASP A N 1
ATOM 774 C CA . ASP A 1 97 ? 18.089 3.802 -10.568 1.00 88.19 97 ASP A CA 1
ATOM 775 C C . ASP A 1 97 ? 18.772 4.022 -11.932 1.00 88.19 97 ASP A C 1
ATOM 777 O O . ASP A 1 97 ? 18.155 3.966 -12.999 1.00 88.19 97 ASP A O 1
ATOM 781 N N . LYS A 1 98 ? 20.092 4.228 -11.906 1.00 91.62 98 LYS A N 1
ATOM 782 C CA . LYS A 1 98 ? 20.919 4.403 -13.113 1.00 91.62 98 LYS A CA 1
ATOM 783 C C . LYS A 1 98 ? 20.867 3.228 -14.104 1.00 91.62 98 LYS A C 1
ATOM 785 O O . LYS A 1 98 ? 21.291 3.389 -15.243 1.00 91.62 98 LYS A O 1
ATOM 790 N N . ASN A 1 99 ? 20.392 2.061 -13.674 1.00 91.06 99 ASN A N 1
ATOM 791 C CA . ASN A 1 99 ? 20.273 0.852 -14.484 1.00 91.06 99 ASN A CA 1
ATOM 792 C C . ASN A 1 99 ? 18.827 0.622 -14.970 1.00 91.06 99 ASN A C 1
ATOM 794 O O . ASN A 1 99 ? 18.559 -0.388 -15.618 1.00 91.06 99 ASN A O 1
ATOM 798 N N . GLY A 1 100 ? 17.891 1.525 -14.653 1.00 85.00 100 GLY A N 1
ATOM 799 C CA . GLY A 1 100 ? 16.478 1.396 -15.007 1.00 85.00 100 GLY A CA 1
ATOM 800 C C . GLY A 1 100 ? 15.642 0.557 -14.030 1.00 85.00 100 GLY A C 1
ATOM 801 O O . GLY A 1 100 ? 14.471 0.300 -14.312 1.00 85.00 100 GLY A O 1
ATOM 802 N N . ASN A 1 101 ? 16.188 0.143 -12.880 1.00 86.62 101 ASN A N 1
ATOM 803 C CA . ASN A 1 101 ? 15.439 -0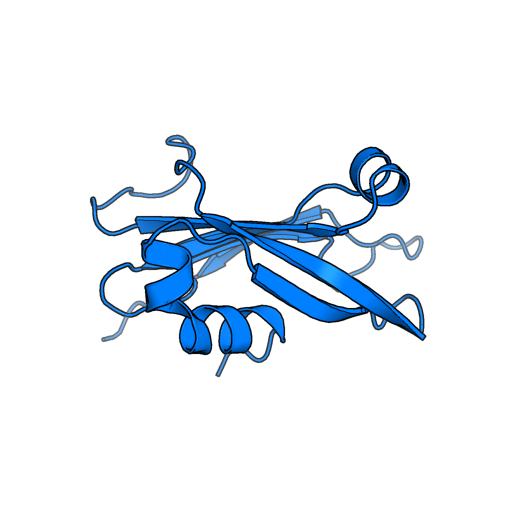.614 -11.874 1.00 86.62 101 ASN A CA 1
ATOM 804 C C . ASN A 1 101 ? 14.634 0.324 -10.975 1.00 86.62 101 ASN A C 1
ATOM 806 O O . ASN A 1 101 ? 15.188 1.262 -10.408 1.00 86.62 101 ASN A O 1
ATOM 810 N N . LEU A 1 102 ? 13.342 0.045 -10.785 1.00 85.75 102 LEU A N 1
ATOM 811 C CA . LEU A 1 102 ? 12.514 0.798 -9.839 1.00 85.75 102 LEU A CA 1
ATOM 812 C C . LEU A 1 102 ? 12.994 0.601 -8.396 1.00 85.75 102 LEU A C 1
ATOM 814 O O . LEU A 1 102 ? 13.332 -0.512 -7.990 1.00 85.75 102 LEU A O 1
ATOM 818 N N . LEU A 1 103 ? 12.975 1.683 -7.621 1.00 89.00 103 LEU A N 1
ATOM 819 C CA . LEU A 1 103 ? 13.408 1.690 -6.225 1.00 89.00 103 LEU A CA 1
ATOM 820 C C . LEU A 1 103 ? 12.289 1.234 -5.277 1.00 89.00 103 LEU A C 1
ATOM 822 O O . LEU A 1 103 ? 11.134 1.622 -5.446 1.00 89.00 103 LEU A O 1
ATOM 826 N N . ASP A 1 104 ? 12.633 0.464 -4.241 1.00 90.75 104 ASP A N 1
ATOM 827 C CA . ASP A 1 104 ? 11.751 0.240 -3.086 1.00 90.75 104 ASP A CA 1
ATOM 828 C C . ASP A 1 104 ? 11.870 1.426 -2.119 1.00 90.75 104 ASP A C 1
ATOM 830 O O . ASP A 1 104 ? 12.917 1.655 -1.504 1.00 90.75 104 ASP A O 1
ATOM 834 N N . VAL A 1 105 ? 10.794 2.198 -2.000 1.00 91.75 105 VAL A N 1
ATOM 835 C CA . VAL A 1 105 ? 10.768 3.482 -1.296 1.00 91.75 105 VAL A CA 1
ATOM 836 C C . VAL A 1 105 ? 9.887 3.414 -0.057 1.00 91.75 105 VAL A C 1
ATOM 838 O O . VAL A 1 105 ? 8.890 2.701 -0.016 1.00 91.75 105 VAL A O 1
ATOM 841 N N . ASP A 1 106 ? 10.272 4.158 0.976 1.00 92.56 106 ASP A N 1
ATOM 842 C CA . ASP A 1 106 ? 9.440 4.472 2.141 1.00 92.56 106 ASP A CA 1
ATOM 843 C C . ASP A 1 106 ? 9.207 5.985 2.144 1.00 92.56 106 ASP A C 1
ATOM 845 O O . ASP A 1 106 ? 10.12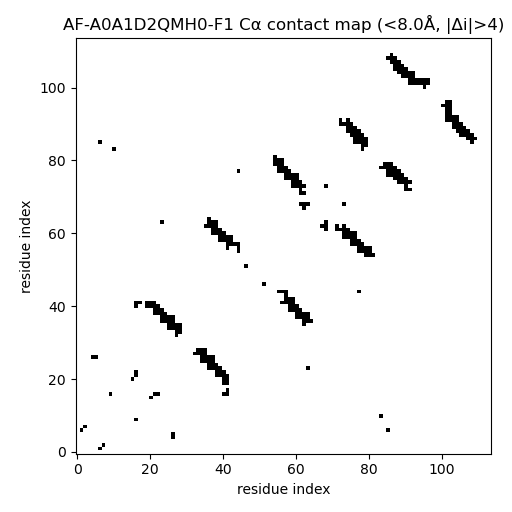2 6.757 2.428 1.00 92.56 106 ASP A O 1
ATOM 849 N N . ILE A 1 107 ? 8.011 6.406 1.745 1.00 90.19 107 ILE A N 1
ATOM 850 C CA . ILE A 1 107 ? 7.629 7.811 1.624 1.00 90.19 107 ILE A CA 1
ATOM 851 C C . ILE A 1 107 ? 6.719 8.154 2.795 1.00 90.19 107 ILE A C 1
ATOM 853 O O . ILE A 1 107 ? 5.710 7.483 3.020 1.00 90.19 107 ILE A O 1
ATOM 857 N N . ARG A 1 108 ? 7.058 9.225 3.513 1.00 90.38 108 ARG A N 1
ATOM 858 C CA . ARG A 1 108 ? 6.269 9.762 4.623 1.00 90.38 108 ARG A CA 1
ATOM 859 C C . ARG A 1 108 ? 5.732 11.129 4.247 1.00 90.38 108 ARG A C 1
ATOM 861 O O . ARG A 1 108 ? 6.474 11.955 3.720 1.00 90.38 108 ARG A O 1
ATOM 868 N N . TYR A 1 109 ? 4.456 11.338 4.524 1.00 88.00 109 TYR A N 1
ATOM 869 C CA . TYR A 1 109 ? 3.769 12.594 4.274 1.00 88.00 109 TYR A CA 1
ATOM 870 C C . TYR A 1 109 ? 3.494 13.258 5.613 1.00 88.00 109 TYR A C 1
ATOM 872 O O . TYR A 1 109 ? 2.867 12.656 6.486 1.00 88.00 109 TYR A O 1
ATOM 880 N N . ASP A 1 110 ? 3.974 14.486 5.750 1.00 85.81 110 ASP A N 1
ATOM 881 C CA . ASP A 1 110 ? 3.639 15.363 6.859 1.00 85.81 110 ASP A CA 1
ATOM 882 C C . ASP A 1 110 ? 2.774 16.503 6.320 1.00 85.81 110 ASP A C 1
ATOM 884 O O . ASP A 1 110 ? 3.070 17.078 5.269 1.00 85.81 110 ASP A O 1
ATOM 888 N N . TYR A 1 111 ? 1.685 16.783 7.022 1.00 83.69 111 TYR A N 1
ATOM 889 C CA . TYR A 1 111 ? 0.715 17.815 6.683 1.00 83.69 111 TYR A CA 1
ATOM 890 C C . TYR A 1 111 ? 0.786 18.874 7.784 1.00 83.69 111 TYR A C 1
ATOM 892 O O . TYR A 1 111 ? -0.111 19.008 8.611 1.00 83.69 111 TYR A O 1
ATOM 900 N N . THR A 1 112 ? 1.904 19.596 7.842 1.00 73.38 112 THR A N 1
ATOM 901 C CA . THR A 1 112 ? 2.050 20.753 8.726 1.00 73.38 112 THR A CA 1
ATOM 902 C C . THR A 1 112 ? 1.299 21.936 8.115 1.00 73.38 112 THR A C 1
ATOM 904 O O . THR A 1 112 ? 1.800 22.583 7.198 1.00 73.38 112 THR A O 1
ATOM 907 N N . GLY A 1 113 ? 0.078 22.210 8.592 1.00 59.00 113 GLY A N 1
ATOM 908 C CA . GLY A 1 113 ? -0.655 23.422 8.195 1.00 59.00 113 GLY A CA 1
ATOM 909 C C . GLY A 1 113 ? -2.186 23.395 8.181 1.00 59.00 113 GLY A C 1
ATOM 910 O O . GLY A 1 113 ? -2.743 24.348 7.643 1.00 59.00 113 GLY A O 1
ATOM 911 N N . ASP A 1 114 ? -2.854 22.376 8.735 1.00 47.72 114 ASP A N 1
ATOM 912 C CA . ASP A 1 114 ? -4.317 22.401 8.945 1.00 47.72 114 ASP A CA 1
ATOM 913 C C . ASP A 1 114 ? -4.686 22.990 10.321 1.00 47.72 114 ASP A C 1
ATOM 915 O O . ASP A 1 114 ? -4.079 22.561 11.334 1.00 47.72 114 ASP A O 1
#

pLDDT: mean 84.55, std 13.57, range [38.97, 97.25]

Secondary structure (DSSP, 8-state):
----HHHHHHHHTHHHHHTT--EEEEEEEGGGTEEEEEEEEEEPPPTTSS---S-EEEEEEEESSHHHHHHSPPEEEEEETTT--EEEEEEEEEEE-TTSPEEEEEEE---TT-

Mean predicted aligned error: 6.0 Å

Organism: NCBI:txid62101

Solvent-accessible surface area (backbone atoms only — not comparable to full-atom values): 6912 Å² total; per-residue (Å²): 136,79,87,49,80,63,54,59,53,47,62,77,41,38,69,52,32,73,74,60,40,72,48,74,47,81,43,78,40,74,97,69,79,42,73,43,56,29,32,36,31,55,47,86,70,77,84,84,82,60,91,74,59,96,50,67,42,25,36,41,37,36,55,63,52,69,73,53,47,77,75,44,84,54,34,40,38,30,24,33,63,86,78,65,43,72,36,33,43,33,31,76,47,94,55,56,50,100,85,67,48,64,38,80,39,80,47,76,55,81,80,89,83,129

Radius of gyration: 14.43 Å; Cα contacts (8 Å, |Δi|>4): 180; chains: 1; bounding box: 37×40×38 Å

Sequence (114 aa):
MIDAGFDHYIRAHWQALMAGKQLKYAFAVASRLKTMTMRIKRQPCQSTLLSLNDETVCFKTQPDGLLLRLLLTPIELSYSHRTQQLLRFRGLGNIADKNGNLLDVDIRYDYTGD

Nearest PDB structures (foldseek):
  6e09-assembly1_A  TM=5.759E-01  e=2.051E+00  Helicobacter pylori SS1
  6e09-assembly2_C  TM=5.341E-01  e=3.198E+00  Helicobacter pylori SS1
  5wbf-assembly1_A  TM=5.359E-01  e=3.777E+00  Helicobacter pylori 26695
  5wbf-assembly3_C  TM=5.306E-01  e=3.777E+00  Helicobacter pylori 26695
  5wbf-assembly2_B  TM=5.244E-01  e=8.215E+00  Helicobacter pylori 26695

Foldseek 3Di:
DPPPVVLVVCVVCVVCQVVFDKDWDWDQDPVVRDIAIKIKHWDDDDDDDDPPPVQKTKMWMFGPDPVRRVVADIWIWIAGNVPSHTAWIFGFDPDADPVRHTDGDIDGDDDPDD